Protein AF-A0A662TH59-F1 (afdb_monomer_lite)

Secondary structure (DSSP, 8-state):
-HHHHHHHHHHH-HHHHHHHHHHHHHHHHHHHHHHHHHHTT-HHHHHHHH---HHHHHHT--HHHHHHHHHHHHHHHHHHH-HHHHHHHHHHHHHHHH-SSS-HHHHHHHHHHHHHHHHHTT--

Sequence (124 aa):
MYLVVGSVFFYVNRPLAVAAMLLTAVGDGITGIVRFFLFKRREVAISSYASTDPSVRKACKTLAGTMAYLAVSIPLAIALLGLFEGTIIAVVSAIAEKQHLLDDNLAIPATVLALYYALASFAF

Foldseek 3Di:
DLVVLLVVVCVVPNLLSVLLSVLLVLLCVQLVVVLCVVQVVPPVSVCLCPDPDPVSVLVSRDPSSLVRSLVPQQVVLCVRPNNVLSNVLSVVLSVQSNDPPDDSSCSSSVSSVVSVVVVVVVPD

Structure (mmCIF, N/CA/C/O backbone):
data_AF-A0A662TH59-F1
#
_entry.id   AF-A0A662TH59-F1
#
loop_
_atom_site.group_PDB
_atom_site.id
_atom_site.type_symbol
_atom_site.label_atom_id
_atom_site.label_alt_id
_atom_site.label_comp_id
_atom_site.label_asym_id
_atom_site.label_entity_id
_atom_site.label_seq_id
_atom_site.pdbx_PDB_ins_code
_atom_site.Cartn_x
_atom_site.Cartn_y
_atom_site.Cartn_z
_atom_site.occupancy
_atom_site.B_iso_or_equiv
_atom_site.auth_seq_id
_atom_site.auth_comp_id
_atom_site.auth_asym_id
_atom_site.auth_atom_id
_atom_site.pdbx_PDB_model_num
ATOM 1 N N . MET A 1 1 ? -13.247 -8.120 -6.807 1.00 63.69 1 MET A N 1
ATOM 2 C CA . MET A 1 1 ? -12.556 -8.118 -5.500 1.00 63.69 1 MET A CA 1
ATOM 3 C C . MET A 1 1 ? -12.832 -6.837 -4.714 1.00 63.69 1 MET A C 1
ATOM 5 O O . MET A 1 1 ? -13.422 -6.940 -3.648 1.00 63.69 1 MET A O 1
ATOM 9 N N . TYR A 1 2 ? -12.533 -5.653 -5.263 1.00 67.50 2 TYR A N 1
ATOM 10 C CA . TYR A 1 2 ? -12.803 -4.358 -4.614 1.00 67.50 2 TYR A CA 1
ATOM 11 C C . TYR A 1 2 ? -14.247 -4.162 -4.130 1.00 67.50 2 TYR A C 1
ATOM 13 O O . TYR A 1 2 ? -14.447 -3.625 -3.052 1.00 67.50 2 TYR A O 1
ATOM 21 N N . LEU A 1 3 ? -15.253 -4.632 -4.877 1.00 71.81 3 LEU A N 1
ATOM 22 C CA . LEU A 1 3 ? -16.655 -4.520 -4.454 1.00 71.81 3 LEU A CA 1
ATOM 23 C C . LEU A 1 3 ? -16.911 -5.297 -3.154 1.00 71.81 3 LEU A C 1
ATOM 25 O O . LEU A 1 3 ? -17.441 -4.739 -2.208 1.00 71.81 3 LEU A O 1
ATOM 29 N N . VAL A 1 4 ? -16.461 -6.551 -3.068 1.00 73.75 4 VAL A N 1
ATOM 30 C CA . VAL A 1 4 ? -16.684 -7.404 -1.888 1.00 73.75 4 VAL A CA 1
ATOM 31 C C . VAL A 1 4 ? -15.905 -6.889 -0.677 1.00 73.75 4 VAL A C 1
ATOM 33 O O . VAL A 1 4 ? -16.483 -6.730 0.394 1.00 73.75 4 VAL A O 1
ATOM 36 N N . VAL A 1 5 ? -14.615 -6.578 -0.849 1.00 73.44 5 VAL A N 1
ATOM 37 C CA . VAL A 1 5 ? -13.771 -6.036 0.230 1.00 73.44 5 VAL A CA 1
ATOM 38 C C . VAL A 1 5 ? -14.300 -4.672 0.676 1.00 73.44 5 VAL A C 1
ATOM 40 O O . VAL A 1 5 ? -14.548 -4.463 1.857 1.00 73.44 5 VAL A O 1
ATOM 43 N N . GLY A 1 6 ? -14.587 -3.776 -0.267 1.00 71.50 6 GLY A N 1
ATOM 44 C CA . GLY A 1 6 ? -15.158 -2.465 0.018 1.00 71.50 6 GLY A CA 1
ATOM 45 C C . GLY A 1 6 ? -16.481 -2.554 0.774 1.00 71.50 6 GLY A C 1
ATOM 46 O O . GLY A 1 6 ? -16.635 -1.882 1.786 1.00 71.50 6 GLY A O 1
ATOM 47 N N . SER A 1 7 ? -17.411 -3.416 0.348 1.00 73.38 7 SER A N 1
ATOM 48 C CA . SER A 1 7 ? -18.701 -3.596 1.024 1.00 73.38 7 SER A CA 1
ATOM 49 C C . SER A 1 7 ? -18.542 -4.116 2.452 1.00 73.38 7 SER A C 1
ATOM 51 O O . SER A 1 7 ? -19.127 -3.539 3.364 1.00 73.38 7 SER A O 1
ATOM 53 N N . VAL A 1 8 ? -17.729 -5.155 2.674 1.00 75.00 8 VAL A N 1
ATOM 54 C CA . VAL A 1 8 ? -17.499 -5.712 4.020 1.00 75.00 8 VAL A CA 1
ATOM 55 C C . VAL A 1 8 ? -16.903 -4.656 4.951 1.00 75.00 8 VAL A C 1
ATOM 57 O O . VAL A 1 8 ? -17.395 -4.460 6.059 1.00 75.00 8 VAL A O 1
ATOM 60 N N . PHE A 1 9 ? -15.895 -3.918 4.487 1.00 72.06 9 PHE A N 1
ATOM 61 C CA . PHE A 1 9 ? -15.258 -2.872 5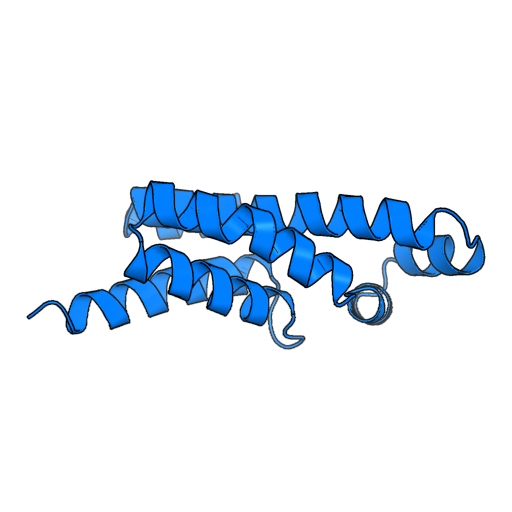.286 1.00 72.06 9 PHE A CA 1
ATOM 62 C C . PHE A 1 9 ? -16.194 -1.684 5.530 1.00 72.06 9 PHE A C 1
ATOM 64 O O . PHE A 1 9 ? -16.194 -1.117 6.621 1.00 72.06 9 PHE A O 1
ATOM 71 N N . PHE A 1 10 ? -17.033 -1.333 4.552 1.00 74.75 10 PHE A N 1
ATOM 72 C CA . PHE A 1 10 ? -18.008 -0.250 4.673 1.00 74.75 10 PHE A CA 1
ATOM 73 C C . PHE A 1 10 ? -19.074 -0.537 5.736 1.00 74.75 10 PHE A C 1
ATOM 75 O O . PHE A 1 10 ? -19.527 0.390 6.410 1.00 74.75 10 PHE A O 1
ATOM 82 N N . TYR A 1 11 ? -19.449 -1.808 5.916 1.00 79.06 11 TYR A N 1
ATOM 83 C CA . TYR A 1 11 ? -20.345 -2.227 6.996 1.00 79.06 11 TYR A CA 1
ATOM 84 C C . TYR A 1 11 ? -19.699 -2.133 8.383 1.00 79.06 11 TYR A C 1
ATOM 86 O O . TYR A 1 11 ? -20.410 -1.868 9.348 1.00 79.06 11 TYR A O 1
ATOM 94 N N . VAL A 1 12 ? -18.378 -2.312 8.490 1.00 76.88 12 VAL A N 1
ATOM 95 C CA . VAL A 1 12 ? -17.652 -2.197 9.766 1.00 76.88 12 VAL A CA 1
ATOM 96 C C . VAL A 1 12 ? -17.425 -0.733 10.135 1.00 76.88 12 VAL A C 1
ATOM 98 O O . VAL A 1 12 ? -17.793 -0.298 11.223 1.00 76.88 12 VAL A O 1
ATOM 101 N N . ASN A 1 13 ? -16.811 0.040 9.237 1.00 79.56 13 ASN A N 1
ATOM 102 C CA . ASN A 1 13 ? -16.463 1.431 9.495 1.00 79.56 13 ASN A CA 1
ATOM 103 C C . ASN A 1 13 ? -16.293 2.197 8.171 1.00 79.56 13 ASN A C 1
ATOM 105 O O . ASN A 1 13 ? -15.314 2.026 7.444 1.00 79.56 13 ASN A O 1
ATOM 109 N N . ARG A 1 14 ? -17.266 3.065 7.865 1.00 80.81 14 ARG A N 1
ATOM 110 C CA . ARG A 1 14 ? -17.351 3.799 6.591 1.00 80.81 14 ARG A CA 1
ATOM 111 C C . ARG A 1 14 ? -16.111 4.654 6.282 1.00 80.81 14 ARG A C 1
ATOM 113 O O . ARG A 1 14 ? -15.569 4.476 5.191 1.00 80.81 14 ARG A O 1
ATOM 1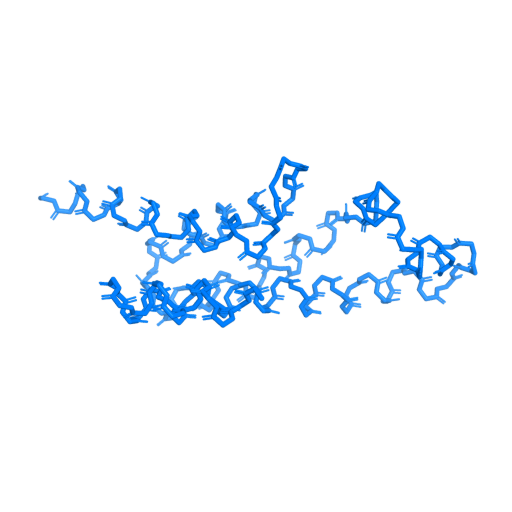20 N N . PRO A 1 15 ? -15.635 5.556 7.167 1.00 78.50 15 PRO A N 1
ATOM 121 C CA . PRO A 1 15 ? -14.460 6.374 6.861 1.00 78.50 15 PRO A CA 1
ATOM 122 C C . PRO A 1 15 ? -13.185 5.540 6.678 1.00 78.50 15 PRO A C 1
ATOM 124 O O . PRO A 1 15 ? -12.397 5.830 5.779 1.00 78.50 15 PRO A O 1
ATOM 127 N N . LEU A 1 16 ? -13.017 4.453 7.438 1.00 81.38 16 LEU A N 1
ATOM 128 C CA . LEU A 1 16 ? -11.883 3.542 7.251 1.00 81.38 16 LEU A CA 1
ATOM 129 C C . LEU A 1 16 ? -11.943 2.784 5.934 1.00 81.38 16 LEU A C 1
ATOM 131 O O . LEU A 1 16 ? -10.916 2.623 5.282 1.00 81.38 16 LEU A O 1
ATOM 135 N N . ALA A 1 17 ? -13.131 2.340 5.526 1.00 83.94 17 ALA A N 1
ATOM 136 C CA . ALA A 1 17 ? -13.313 1.688 4.238 1.00 83.94 17 ALA A CA 1
ATOM 137 C C . ALA A 1 17 ? -12.917 2.625 3.093 1.00 83.94 17 ALA A C 1
ATOM 139 O O . ALA A 1 17 ? -12.219 2.208 2.174 1.00 83.94 17 ALA A O 1
ATOM 140 N N . VAL A 1 18 ? -13.296 3.906 3.171 1.00 84.62 18 VAL A N 1
ATOM 141 C CA . VAL A 1 18 ? -12.880 4.906 2.178 1.00 84.62 18 VAL A CA 1
ATOM 142 C C . VAL A 1 18 ? -11.362 5.066 2.184 1.00 84.62 18 VAL A C 1
ATOM 144 O O . VAL A 1 18 ? -10.754 4.962 1.123 1.00 84.62 18 VAL A O 1
ATOM 147 N N . ALA A 1 19 ? -10.738 5.250 3.352 1.00 86.12 19 ALA A N 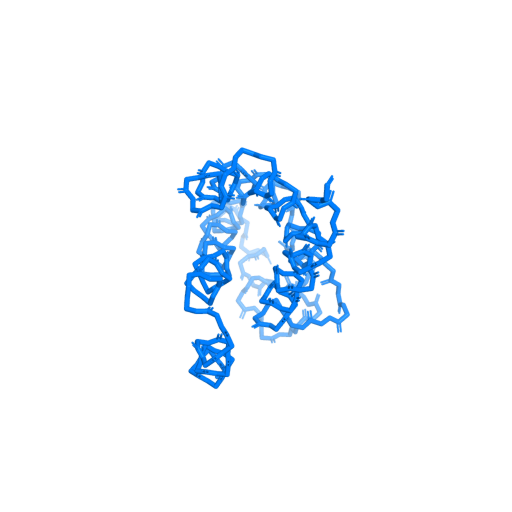1
ATOM 148 C CA . ALA A 1 19 ? -9.286 5.398 3.453 1.00 86.12 19 ALA A CA 1
ATOM 149 C C . ALA A 1 19 ? 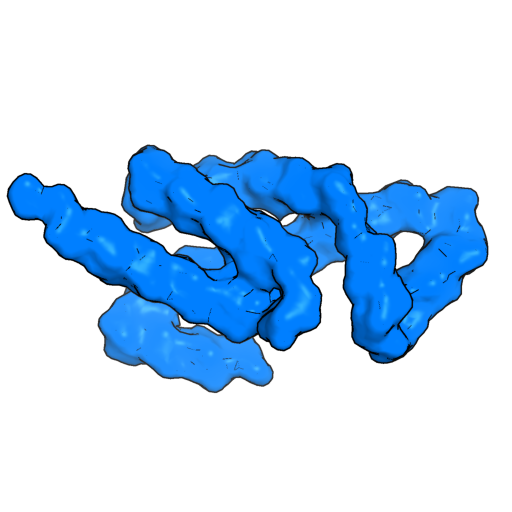-8.538 4.172 2.900 1.00 86.12 19 ALA A C 1
ATOM 151 O O . ALA A 1 19 ? -7.632 4.318 2.084 1.00 86.12 19 ALA A O 1
ATOM 152 N N . ALA A 1 20 ? -8.959 2.964 3.274 1.00 88.00 20 ALA A N 1
ATOM 153 C CA . ALA A 1 20 ? -8.384 1.709 2.803 1.00 88.00 20 ALA A CA 1
ATOM 154 C C . ALA A 1 20 ? -8.475 1.555 1.279 1.00 88.00 20 ALA A C 1
ATOM 156 O O . ALA A 1 20 ? -7.482 1.249 0.615 1.00 88.00 20 ALA A O 1
ATOM 157 N N . MET A 1 21 ? -9.658 1.792 0.712 1.00 90.25 21 MET A N 1
ATOM 158 C CA . MET A 1 21 ? -9.880 1.656 -0.728 1.00 90.25 21 MET A CA 1
ATOM 159 C C . MET A 1 21 ? -9.130 2.733 -1.511 1.00 90.25 21 MET A C 1
ATOM 161 O O . MET A 1 21 ? -8.575 2.450 -2.571 1.00 90.25 21 MET A O 1
ATOM 165 N N . LEU A 1 22 ? -9.059 3.949 -0.969 1.00 90.19 22 LEU A N 1
ATOM 166 C CA . LEU A 1 22 ? -8.338 5.054 -1.583 1.00 90.19 22 LEU A CA 1
ATOM 167 C C . LEU A 1 22 ? -6.825 4.809 -1.578 1.00 90.19 22 LEU A C 1
ATOM 169 O O . LEU A 1 22 ? -6.186 4.984 -2.610 1.00 90.19 22 LEU A O 1
ATOM 173 N N . LEU A 1 23 ? -6.258 4.340 -0.463 1.00 91.06 23 LEU A N 1
ATOM 174 C CA . LEU A 1 23 ? -4.845 3.962 -0.379 1.00 91.06 23 LEU A CA 1
ATOM 175 C C . LEU A 1 23 ? -4.500 2.840 -1.361 1.00 91.06 23 LEU A C 1
ATOM 177 O O . LEU A 1 23 ? -3.499 2.928 -2.065 1.00 91.06 23 LEU A O 1
ATOM 181 N N . THR A 1 24 ? -5.371 1.839 -1.478 1.00 92.00 24 THR A N 1
ATOM 182 C CA . THR A 1 24 ? -5.198 0.748 -2.447 1.00 92.00 24 THR A CA 1
ATOM 183 C C . THR A 1 24 ? -5.189 1.281 -3.886 1.00 92.00 24 THR A C 1
ATOM 185 O O . THR A 1 24 ? -4.259 1.014 -4.644 1.00 92.00 24 THR A O 1
ATOM 188 N N . ALA A 1 25 ? -6.170 2.117 -4.247 1.00 90.88 25 ALA A N 1
ATOM 189 C CA . ALA A 1 25 ? -6.258 2.715 -5.580 1.00 90.88 25 ALA A CA 1
ATOM 190 C C . ALA A 1 25 ? -5.057 3.622 -5.906 1.00 90.88 25 ALA A C 1
ATOM 192 O O . ALA A 1 25 ? -4.565 3.637 -7.036 1.00 90.88 25 ALA A O 1
ATOM 193 N N . VAL A 1 26 ? -4.567 4.371 -4.916 1.00 91.19 26 VAL A N 1
ATOM 194 C CA . VAL A 1 26 ? -3.375 5.218 -5.041 1.00 91.19 26 VAL A CA 1
ATOM 195 C C . VAL A 1 26 ? -2.114 4.372 -5.234 1.00 91.19 26 VAL A C 1
ATOM 197 O O . VAL A 1 26 ? -1.283 4.729 -6.068 1.00 91.19 26 VAL A O 1
ATOM 200 N N . GLY A 1 27 ? -1.987 3.243 -4.530 1.00 88.25 27 GLY A N 1
ATOM 201 C CA . GLY A 1 27 ? -0.906 2.268 -4.715 1.00 88.25 27 GLY A CA 1
ATOM 202 C C . GLY A 1 27 ? -0.826 1.767 -6.151 1.00 88.25 27 GLY A C 1
ATOM 203 O O . GLY A 1 27 ? 0.193 1.949 -6.825 1.00 88.25 27 GLY A O 1
ATOM 204 N N . ASP A 1 28 ? -1.933 1.234 -6.663 1.00 88.00 28 ASP A N 1
ATOM 205 C CA . ASP A 1 28 ? -2.000 0.721 -8.033 1.00 88.00 28 ASP A CA 1
ATOM 206 C C . ASP A 1 28 ? -1.755 1.818 -9.079 1.00 88.00 28 ASP A C 1
ATOM 208 O O . ASP A 1 28 ? -0.971 1.637 -10.017 1.00 88.00 28 ASP A O 1
ATOM 212 N N . GLY A 1 29 ? -2.379 2.986 -8.900 1.00 89.75 29 GLY A N 1
ATOM 213 C CA . GLY A 1 29 ? -2.268 4.103 -9.832 1.00 89.75 29 GLY A CA 1
ATOM 214 C C . GLY A 1 29 ? -0.856 4.680 -9.896 1.00 89.75 29 GLY A C 1
ATOM 215 O O . GLY A 1 29 ? -0.239 4.730 -10.963 1.00 89.75 29 GLY A O 1
ATOM 216 N N . ILE A 1 30 ? -0.310 5.106 -8.757 1.00 91.06 30 ILE A N 1
ATOM 217 C CA . ILE A 1 30 ? 0.980 5.805 -8.716 1.00 91.06 30 ILE A CA 1
ATOM 218 C C . ILE A 1 30 ? 2.121 4.862 -9.039 1.00 91.06 30 ILE A C 1
ATOM 220 O O . ILE A 1 30 ? 2.989 5.208 -9.846 1.00 91.06 30 ILE A O 1
ATOM 224 N N . THR A 1 31 ? 2.139 3.662 -8.456 1.00 89.19 31 THR A N 1
ATOM 225 C CA . THR A 1 31 ? 3.227 2.736 -8.763 1.00 89.19 31 THR A CA 1
ATOM 226 C C . THR A 1 31 ? 3.150 2.246 -10.205 1.00 89.19 31 THR A C 1
ATOM 228 O O . THR A 1 31 ? 4.201 2.042 -10.815 1.00 89.19 31 THR A O 1
ATOM 231 N N . GLY A 1 32 ? 1.953 2.158 -10.794 1.00 85.12 32 GLY A N 1
ATOM 232 C CA . GLY A 1 32 ? 1.760 1.948 -12.228 1.00 85.12 32 GLY A CA 1
ATOM 233 C C . GLY A 1 32 ? 2.387 3.057 -13.078 1.00 85.12 32 GLY A C 1
ATOM 234 O O . GLY A 1 32 ? 3.184 2.762 -13.970 1.00 85.12 32 GLY A O 1
ATOM 235 N N . ILE A 1 33 ? 2.106 4.325 -12.761 1.00 88.69 33 ILE A N 1
ATOM 236 C CA . ILE A 1 33 ? 2.670 5.495 -13.459 1.00 88.69 33 ILE A CA 1
ATOM 237 C C . ILE A 1 33 ? 4.200 5.510 -13.362 1.00 88.69 33 ILE A C 1
ATOM 239 O O . ILE A 1 33 ? 4.895 5.670 -14.367 1.00 88.69 33 ILE A O 1
ATOM 243 N N . VAL A 1 34 ? 4.749 5.313 -12.164 1.00 88.81 34 VAL A N 1
ATOM 244 C CA . VAL A 1 34 ? 6.202 5.326 -11.952 1.00 88.81 34 VAL A CA 1
ATOM 245 C C . VAL A 1 34 ? 6.875 4.192 -12.713 1.00 88.81 34 VAL A C 1
ATOM 247 O O . VAL A 1 34 ? 7.885 4.415 -13.383 1.00 88.81 34 VAL A O 1
ATOM 250 N N . ARG A 1 35 ? 6.306 2.983 -12.673 1.00 85.69 35 ARG A N 1
ATOM 251 C CA . ARG A 1 35 ? 6.819 1.845 -13.447 1.00 85.69 35 ARG A CA 1
ATOM 252 C C . ARG A 1 35 ? 6.755 2.122 -14.944 1.00 85.69 35 ARG A C 1
ATOM 254 O O . ARG A 1 35 ? 7.733 1.839 -15.632 1.00 85.69 35 ARG A O 1
ATOM 261 N N . PHE A 1 36 ? 5.672 2.727 -15.432 1.00 84.12 36 PHE A N 1
ATOM 262 C CA . PHE A 1 36 ? 5.568 3.134 -16.829 1.00 84.12 36 PHE A CA 1
ATOM 263 C C . PHE A 1 36 ? 6.738 4.042 -17.217 1.00 84.12 36 PHE A C 1
ATOM 265 O O . PHE A 1 36 ? 7.462 3.721 -18.152 1.00 84.12 36 PHE A O 1
ATOM 272 N N . PHE A 1 37 ? 7.009 5.114 -16.467 1.00 85.50 37 PHE A N 1
ATOM 273 C CA . PHE A 1 37 ? 8.116 6.021 -16.787 1.00 85.50 37 PHE A CA 1
ATOM 274 C C . PHE A 1 37 ? 9.507 5.388 -16.647 1.00 85.50 37 PHE A C 1
ATOM 276 O O . PHE A 1 37 ? 10.379 5.672 -17.471 1.00 85.50 37 PHE A O 1
ATOM 283 N N . LEU A 1 38 ? 9.721 4.517 -15.656 1.00 83.75 38 LEU A N 1
ATOM 284 C CA . LEU A 1 38 ? 11.003 3.832 -15.455 1.00 83.75 38 LEU A CA 1
ATOM 285 C C . LEU A 1 38 ? 11.308 2.820 -16.565 1.00 83.75 38 LEU A C 1
ATOM 287 O O . LEU A 1 38 ? 12.446 2.735 -17.026 1.00 83.75 38 LEU A O 1
ATOM 291 N N . PHE A 1 39 ? 10.302 2.064 -17.008 1.00 80.62 39 PHE A N 1
ATOM 292 C CA . PHE A 1 39 ? 10.482 0.987 -17.983 1.00 80.62 39 PHE A CA 1
ATOM 293 C C . PHE A 1 39 ? 10.228 1.414 -19.436 1.00 80.62 39 PHE A C 1
ATOM 295 O O . PHE A 1 39 ? 10.650 0.707 -20.348 1.00 80.62 39 PHE A O 1
ATOM 302 N N . LYS A 1 40 ? 9.666 2.610 -19.677 1.00 73.31 40 LYS A N 1
ATOM 303 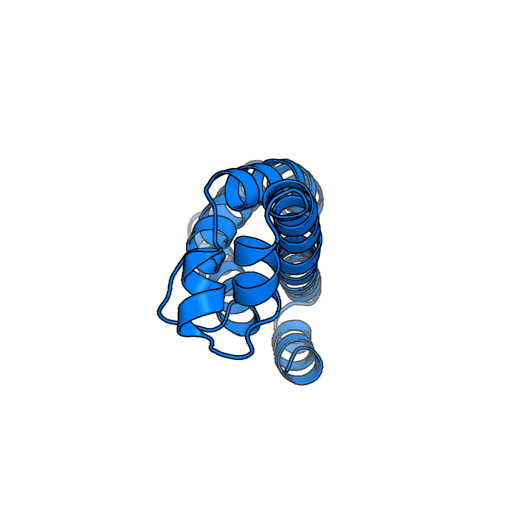C CA . LYS A 1 40 ? 9.403 3.178 -21.017 1.00 73.31 40 LYS A CA 1
ATOM 304 C C . LYS A 1 40 ? 10.611 3.175 -21.964 1.00 73.31 40 LYS A C 1
ATOM 306 O O . LYS A 1 40 ? 10.425 3.181 -23.173 1.00 73.31 40 LYS A O 1
ATOM 311 N N . ARG A 1 41 ? 11.846 3.198 -21.448 1.00 64.31 41 ARG A N 1
ATOM 312 C CA . ARG A 1 41 ? 13.075 3.293 -22.263 1.00 64.31 41 ARG A CA 1
ATOM 313 C C . ARG A 1 41 ? 13.761 1.955 -22.568 1.00 64.31 41 ARG A C 1
ATOM 315 O O . ARG A 1 41 ? 14.819 1.971 -23.188 1.00 64.31 41 ARG A O 1
ATOM 322 N N . ARG A 1 42 ? 13.227 0.810 -22.125 1.00 68.88 42 ARG A N 1
ATOM 323 C CA . ARG A 1 42 ? 13.846 -0.507 -22.365 1.00 68.88 42 ARG A CA 1
ATOM 324 C C . ARG A 1 42 ? 12.804 -1.494 -22.883 1.00 68.88 42 ARG A C 1
ATOM 326 O O . ARG A 1 42 ? 11.993 -1.971 -22.100 1.00 68.88 42 ARG A O 1
ATOM 333 N N . GLU A 1 43 ? 12.869 -1.849 -24.166 1.00 66.12 43 GLU A N 1
ATOM 334 C CA . GLU A 1 43 ? 11.956 -2.822 -24.802 1.00 66.12 43 GLU A CA 1
ATOM 335 C C . GLU A 1 43 ? 11.864 -4.143 -24.021 1.00 66.12 43 GLU A C 1
ATOM 337 O O . GLU A 1 43 ? 10.774 -4.654 -23.769 1.00 66.12 43 GLU A O 1
ATOM 342 N N . VAL A 1 44 ? 13.001 -4.629 -23.510 1.00 63.78 44 VAL A N 1
ATOM 343 C CA . VAL A 1 44 ? 13.078 -5.834 -22.665 1.00 63.78 44 VAL A CA 1
ATOM 344 C C . VAL A 1 44 ? 12.279 -5.686 -21.360 1.00 63.78 44 VAL A C 1
ATOM 346 O O . VAL A 1 44 ? 11.684 -6.646 -20.881 1.00 63.78 44 VAL A O 1
ATOM 349 N N . ALA A 1 45 ? 12.216 -4.482 -20.786 1.00 67.50 45 ALA A N 1
ATOM 350 C CA . ALA A 1 45 ? 11.476 -4.229 -19.553 1.00 67.50 45 ALA A CA 1
ATOM 351 C C . ALA A 1 45 ? 9.964 -4.056 -19.778 1.00 67.50 45 ALA A C 1
ATOM 353 O O . ALA A 1 45 ? 9.180 -4.344 -18.874 1.00 67.50 45 ALA A O 1
ATOM 354 N N . ILE A 1 46 ? 9.550 -3.634 -20.978 1.00 67.50 46 ILE A N 1
ATOM 355 C CA . ILE A 1 46 ? 8.135 -3.539 -21.367 1.00 67.50 46 ILE A CA 1
ATOM 356 C C . ILE A 1 46 ? 7.517 -4.939 -21.444 1.00 67.50 46 ILE A C 1
ATOM 358 O O . ILE A 1 46 ? 6.427 -5.146 -20.921 1.00 67.50 46 ILE A O 1
ATOM 362 N N . SER A 1 47 ? 8.245 -5.912 -22.006 1.00 69.69 47 SER A N 1
ATOM 363 C CA . SER A 1 47 ? 7.852 -7.330 -22.013 1.00 69.69 47 SER A CA 1
ATOM 364 C C . SER A 1 47 ? 7.631 -7.872 -20.595 1.00 69.69 47 SER A C 1
ATOM 366 O O . SER A 1 47 ? 6.597 -8.472 -20.308 1.00 69.69 47 SER A O 1
ATOM 368 N N . SER A 1 48 ? 8.558 -7.600 -19.670 1.00 68.12 48 SER A N 1
ATOM 369 C CA . SER A 1 48 ? 8.422 -8.026 -18.270 1.00 68.12 48 SER A CA 1
ATOM 370 C C . SER A 1 48 ? 7.262 -7.339 -17.543 1.00 68.12 48 SER A C 1
ATOM 372 O O . SER A 1 48 ? 6.636 -7.946 -16.679 1.00 68.12 48 SER A O 1
ATOM 374 N N . TYR A 1 49 ? 6.943 -6.092 -17.899 1.00 66.38 49 TYR A N 1
ATOM 375 C CA . TYR A 1 49 ? 5.800 -5.366 -17.340 1.00 66.38 49 TYR A CA 1
ATOM 376 C C . TYR A 1 49 ? 4.452 -5.855 -17.894 1.00 66.38 49 TYR A C 1
ATOM 378 O O . TYR A 1 49 ? 3.491 -5.973 -17.137 1.00 66.38 49 TYR A O 1
ATOM 386 N N . ALA A 1 50 ? 4.383 -6.145 -19.197 1.00 71.94 50 ALA A N 1
ATOM 387 C CA . ALA A 1 50 ? 3.192 -6.676 -19.861 1.00 71.94 50 ALA A CA 1
ATOM 388 C C . ALA A 1 50 ? 2.969 -8.174 -19.586 1.00 71.94 50 ALA A C 1
ATOM 390 O O . ALA A 1 50 ? 1.912 -8.711 -19.921 1.00 71.94 50 ALA A O 1
ATOM 391 N N . SER A 1 51 ? 3.952 -8.846 -18.976 1.00 76.88 51 SER A N 1
ATOM 392 C CA . SER A 1 51 ? 3.847 -10.250 -18.599 1.00 76.88 51 SER A CA 1
ATOM 393 C C . SER A 1 51 ? 2.695 -10.474 -17.619 1.00 76.88 51 SER A C 1
ATOM 395 O O . SER A 1 51 ? 2.522 -9.757 -16.629 1.00 76.88 51 SER A O 1
ATOM 397 N N . THR A 1 52 ? 1.905 -11.508 -17.895 1.00 77.50 52 THR A N 1
ATOM 398 C CA . THR A 1 52 ? 0.794 -11.946 -17.044 1.00 77.50 52 THR A CA 1
ATOM 399 C C . THR A 1 52 ? 1.288 -12.736 -15.828 1.00 77.50 52 THR A C 1
ATOM 401 O O . THR A 1 52 ? 0.527 -12.941 -14.882 1.00 77.50 52 THR A O 1
ATOM 404 N N . ASP A 1 53 ? 2.567 -13.132 -15.812 1.00 79.38 53 ASP A N 1
ATOM 405 C CA . ASP A 1 53 ? 3.138 -13.915 -14.725 1.00 79.38 53 ASP A CA 1
ATOM 406 C C . ASP A 1 53 ? 3.295 -13.076 -13.444 1.00 79.38 53 ASP A C 1
ATOM 408 O O . ASP A 1 53 ? 4.025 -12.073 -13.420 1.00 79.38 53 ASP A O 1
ATOM 412 N N . PRO A 1 54 ? 2.679 -13.496 -12.323 1.00 73.75 54 PRO A N 1
ATOM 413 C CA . PRO A 1 54 ? 2.718 -12.740 -11.074 1.00 73.75 54 PRO A CA 1
ATOM 414 C C . PRO A 1 54 ? 4.141 -12.615 -10.513 1.00 73.75 54 PRO A C 1
ATOM 416 O O . PRO A 1 54 ? 4.477 -11.599 -9.906 1.00 73.75 54 PRO A O 1
ATOM 419 N N . SER A 1 55 ? 4.997 -13.610 -10.744 1.00 76.44 55 SER A N 1
ATOM 420 C CA . SER A 1 55 ? 6.407 -13.624 -10.335 1.00 76.44 55 SER A CA 1
ATOM 421 C C . SER A 1 55 ? 7.202 -12.493 -10.992 1.00 76.44 55 SER A C 1
ATOM 423 O O . SER A 1 55 ? 7.968 -11.793 -10.328 1.00 76.44 55 SER A O 1
ATOM 425 N N . VAL A 1 56 ? 6.970 -12.273 -12.289 1.00 76.75 56 VAL A N 1
ATOM 426 C CA . VAL A 1 56 ? 7.661 -11.254 -13.089 1.00 76.75 56 VAL A CA 1
ATOM 427 C C . VAL A 1 56 ? 7.158 -9.861 -12.708 1.00 76.75 56 VAL A C 1
ATOM 429 O O . VAL A 1 56 ? 7.957 -8.965 -12.433 1.00 76.75 56 VAL A O 1
ATOM 432 N N . ARG A 1 57 ? 5.837 -9.693 -12.549 1.00 72.75 57 ARG A N 1
ATOM 433 C CA . ARG A 1 57 ? 5.237 -8.432 -12.077 1.00 72.75 57 ARG A CA 1
ATOM 434 C C . ARG A 1 57 ? 5.726 -8.030 -10.684 1.00 72.75 57 ARG A C 1
ATOM 436 O O . ARG A 1 57 ? 5.921 -6.841 -10.423 1.00 72.75 57 ARG A O 1
ATOM 443 N N . LYS A 1 58 ? 5.947 -9.006 -9.794 1.00 74.12 58 LYS A N 1
ATOM 444 C CA . LYS A 1 58 ? 6.512 -8.781 -8.452 1.00 74.12 58 LYS A CA 1
ATOM 445 C C . LYS A 1 58 ? 7.958 -8.280 -8.517 1.00 74.12 58 LYS A C 1
ATOM 447 O O . LYS A 1 58 ? 8.296 -7.377 -7.758 1.00 74.12 58 LYS A O 1
ATOM 452 N N . ALA A 1 59 ? 8.779 -8.781 -9.441 1.00 73.50 59 ALA A N 1
ATOM 453 C CA . ALA A 1 59 ? 10.149 -8.295 -9.643 1.00 73.50 59 ALA A CA 1
ATOM 454 C C . ALA A 1 59 ? 10.206 -6.837 -10.150 1.00 73.50 59 ALA A C 1
ATOM 456 O O . ALA A 1 59 ? 11.181 -6.130 -9.910 1.00 73.50 59 ALA A O 1
ATOM 457 N N . CYS A 1 60 ? 9.138 -6.352 -10.792 1.00 74.12 60 CYS A N 1
ATOM 458 C CA . CYS A 1 60 ? 9.006 -4.955 -11.213 1.00 74.12 60 CYS A CA 1
ATOM 459 C C . CYS A 1 60 ? 8.614 -3.986 -10.077 1.00 74.12 60 CYS A C 1
ATOM 461 O O . CYS A 1 60 ? 8.482 -2.787 -10.341 1.00 74.12 60 CYS A O 1
ATOM 463 N N . LYS A 1 61 ? 8.409 -4.452 -8.831 1.00 79.06 61 LYS A N 1
ATOM 464 C CA . LYS A 1 61 ? 8.162 -3.574 -7.670 1.00 79.06 61 LYS A CA 1
ATOM 465 C C . LYS A 1 61 ? 9.471 -2.875 -7.273 1.00 79.06 61 LYS A C 1
ATOM 467 O O . LYS A 1 61 ? 10.335 -3.455 -6.621 1.00 79.06 61 LYS A O 1
ATOM 472 N N . THR A 1 62 ? 9.633 -1.620 -7.693 1.00 85.56 62 THR A N 1
ATOM 473 C CA . THR A 1 62 ? 10.840 -0.818 -7.441 1.00 85.56 62 THR A CA 1
ATOM 474 C C . THR A 1 62 ? 10.711 0.043 -6.186 1.00 85.56 62 THR A C 1
ATOM 476 O O . THR A 1 62 ? 9.618 0.472 -5.818 1.00 85.56 62 THR A O 1
ATOM 479 N N . LEU A 1 63 ? 11.850 0.378 -5.569 1.00 86.56 63 LEU A N 1
ATOM 480 C CA . LEU A 1 63 ? 11.897 1.341 -4.459 1.00 86.56 63 LEU A CA 1
ATOM 481 C C . LEU A 1 63 ? 11.344 2.715 -4.861 1.00 86.56 63 LEU A C 1
ATOM 483 O O . LEU A 1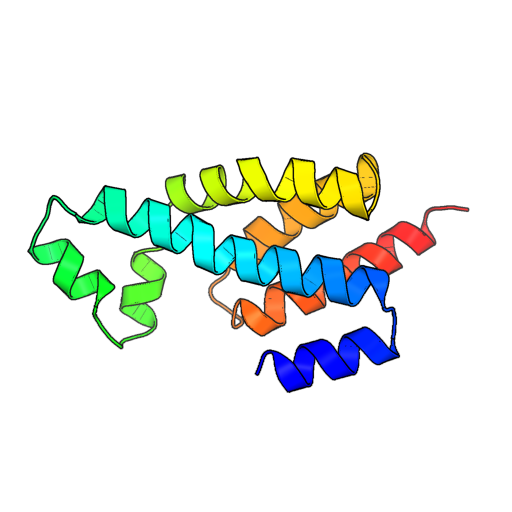 63 ? 10.667 3.354 -4.064 1.00 86.56 63 LEU A O 1
ATOM 487 N N . ALA A 1 64 ? 11.572 3.140 -6.107 1.00 88.19 64 ALA A N 1
ATOM 488 C CA . ALA A 1 64 ? 11.017 4.379 -6.644 1.00 88.19 64 ALA A CA 1
ATOM 489 C C . ALA A 1 64 ? 9.477 4.380 -6.646 1.00 88.19 64 ALA A C 1
ATOM 491 O O . ALA A 1 64 ? 8.871 5.399 -6.323 1.00 88.19 64 ALA A O 1
ATOM 492 N N . GLY A 1 65 ? 8.844 3.239 -6.951 1.00 88.00 65 GLY A N 1
ATOM 493 C CA . GLY A 1 65 ? 7.393 3.080 -6.829 1.00 88.00 65 GLY A CA 1
ATOM 494 C C . GLY A 1 65 ? 6.923 3.266 -5.387 1.00 88.00 65 GLY A C 1
ATOM 495 O O . GLY A 1 65 ? 6.026 4.063 -5.139 1.00 88.00 65 GLY A O 1
ATOM 496 N N . THR A 1 66 ? 7.588 2.617 -4.427 1.00 91.06 66 THR A N 1
ATOM 497 C CA . THR A 1 66 ? 7.262 2.745 -2.996 1.00 91.06 66 THR A CA 1
ATOM 498 C C . THR A 1 66 ? 7.453 4.172 -2.473 1.00 91.06 66 THR A C 1
ATOM 500 O O . THR A 1 66 ? 6.624 4.661 -1.711 1.00 91.06 66 THR A O 1
ATOM 503 N N . MET A 1 67 ? 8.512 4.872 -2.891 1.00 92.69 67 MET A N 1
ATOM 504 C CA . MET A 1 67 ? 8.731 6.271 -2.506 1.00 92.69 67 MET A CA 1
ATOM 505 C C . MET A 1 67 ? 7.638 7.192 -3.049 1.00 92.69 67 MET A C 1
ATOM 507 O O . MET A 1 67 ? 7.146 8.049 -2.320 1.00 92.69 67 MET A O 1
ATOM 511 N N . ALA A 1 68 ? 7.236 7.005 -4.307 1.00 92.62 68 ALA A N 1
ATOM 512 C CA . ALA A 1 68 ? 6.154 7.782 -4.898 1.00 92.62 68 ALA A CA 1
ATOM 513 C C . ALA A 1 68 ? 4.803 7.476 -4.240 1.00 92.62 68 ALA A C 1
ATOM 515 O O . ALA A 1 68 ? 4.025 8.396 -3.996 1.00 92.62 68 ALA A O 1
ATOM 516 N N . TYR A 1 69 ? 4.552 6.206 -3.905 1.00 94.31 69 TYR A N 1
ATOM 517 C CA . TYR A 1 69 ? 3.385 5.821 -3.125 1.00 94.31 69 TYR A CA 1
ATOM 518 C C . TYR A 1 69 ? 3.361 6.553 -1.782 1.00 94.31 69 TYR A C 1
ATOM 520 O O . TYR A 1 69 ? 2.380 7.225 -1.495 1.00 94.31 69 TYR A O 1
ATOM 528 N N . LEU A 1 70 ? 4.441 6.493 -0.994 1.00 94.19 70 LEU A N 1
ATOM 529 C CA . LEU A 1 70 ? 4.544 7.182 0.300 1.00 94.19 70 LEU A CA 1
ATOM 530 C C . LEU A 1 70 ? 4.355 8.697 0.183 1.00 94.19 70 LEU A C 1
ATOM 532 O O . LEU A 1 70 ? 3.650 9.289 0.997 1.00 94.19 70 LEU A O 1
ATOM 536 N N . ALA A 1 71 ? 4.940 9.322 -0.842 1.00 94.31 71 ALA A N 1
ATOM 537 C CA . ALA A 1 71 ? 4.839 10.764 -1.053 1.00 94.31 71 ALA A CA 1
ATOM 538 C C . ALA A 1 71 ? 3.387 11.248 -1.212 1.00 94.31 71 ALA A C 1
ATOM 540 O O . ALA A 1 71 ? 3.084 12.381 -0.845 1.00 94.31 71 ALA A O 1
ATOM 541 N N . VAL A 1 72 ? 2.492 10.401 -1.731 1.00 94.56 72 VAL A N 1
ATOM 542 C CA . VAL A 1 72 ? 1.074 10.744 -1.909 1.00 94.56 72 VAL A CA 1
ATOM 543 C C . VAL A 1 72 ? 0.183 10.132 -0.833 1.00 94.56 72 VAL A C 1
ATOM 545 O O . VAL A 1 72 ? -0.756 10.782 -0.378 1.00 94.56 72 VAL A O 1
ATOM 548 N N . SER A 1 73 ? 0.470 8.913 -0.383 1.00 93.94 73 SER A N 1
ATOM 549 C CA . SER A 1 73 ? -0.344 8.232 0.621 1.00 93.94 73 SER A CA 1
ATOM 550 C C . SER A 1 73 ? -0.220 8.856 2.007 1.00 93.94 73 SER A C 1
ATOM 552 O O . SER A 1 73 ? -1.220 8.907 2.713 1.00 93.94 73 SER A O 1
ATOM 554 N N . ILE A 1 74 ? 0.945 9.399 2.386 1.00 94.25 74 ILE A N 1
ATOM 555 C CA . ILE A 1 74 ? 1.132 10.091 3.673 1.00 94.25 74 ILE A CA 1
ATOM 556 C C . ILE A 1 74 ? 0.216 11.320 3.810 1.00 94.25 74 ILE A C 1
ATOM 558 O O . ILE A 1 74 ? -0.599 11.329 4.732 1.00 94.25 74 ILE A O 1
ATOM 562 N N . PRO A 1 75 ? 0.278 12.350 2.938 1.00 94.44 75 PRO A N 1
ATOM 563 C CA . PRO A 1 75 ? -0.575 13.533 3.093 1.00 94.44 75 PRO A CA 1
ATOM 564 C C . PRO A 1 75 ? -2.064 13.185 2.999 1.00 94.44 75 PRO A C 1
ATOM 566 O O . PRO A 1 75 ? -2.883 13.756 3.717 1.00 94.44 75 PRO A O 1
ATOM 569 N N . LEU A 1 76 ? -2.412 12.209 2.159 1.00 92.38 76 LEU A N 1
ATOM 570 C CA . LEU A 1 76 ? -3.777 11.727 2.008 1.00 92.38 76 LEU A CA 1
ATOM 571 C C . LEU A 1 76 ? -4.294 11.021 3.268 1.00 92.38 76 LEU A C 1
ATOM 573 O O . LEU A 1 76 ? -5.398 11.308 3.725 1.00 92.38 76 LEU A O 1
ATOM 577 N N . ALA A 1 77 ? -3.499 10.124 3.852 1.00 91.19 77 ALA A N 1
ATOM 578 C CA . ALA A 1 77 ? -3.862 9.431 5.081 1.00 91.19 77 ALA A CA 1
ATOM 579 C C . ALA A 1 77 ? -3.935 10.398 6.267 1.00 91.19 77 ALA A C 1
ATOM 581 O O . ALA A 1 77 ? -4.847 10.279 7.080 1.00 91.19 77 ALA A O 1
ATOM 582 N N . ILE A 1 78 ? -3.041 11.392 6.334 1.00 92.44 78 ILE A N 1
ATOM 583 C CA . ILE A 1 78 ? -3.094 12.455 7.347 1.00 92.44 78 ILE A CA 1
ATOM 584 C C . ILE A 1 78 ? -4.402 13.244 7.245 1.00 92.44 78 ILE A C 1
ATOM 586 O O . ILE A 1 78 ? -5.050 13.490 8.260 1.00 92.44 78 ILE A O 1
ATOM 590 N N . ALA A 1 79 ? -4.815 13.612 6.030 1.00 90.81 79 ALA A N 1
ATOM 591 C CA . ALA A 1 79 ? -6.051 14.360 5.815 1.00 90.81 79 ALA A CA 1
ATOM 592 C C . ALA A 1 79 ? -7.311 13.578 6.230 1.00 90.81 79 ALA A C 1
ATOM 594 O O . ALA A 1 79 ? -8.307 14.190 6.607 1.00 90.81 79 ALA A O 1
ATOM 595 N N . LEU A 1 80 ? -7.278 12.242 6.162 1.00 88.25 80 LEU A N 1
ATOM 596 C CA . LEU A 1 80 ? -8.428 11.385 6.470 1.00 88.25 80 LEU A CA 1
ATOM 597 C C . LEU A 1 80 ? -8.463 10.886 7.917 1.00 88.25 80 LEU A C 1
ATOM 599 O O . LEU A 1 80 ? -9.547 10.734 8.475 1.00 88.25 80 LEU A O 1
ATOM 603 N N . LEU A 1 81 ? -7.303 10.580 8.497 1.00 87.31 81 LEU A N 1
ATOM 604 C CA . LEU A 1 81 ? -7.187 9.843 9.760 1.00 87.31 81 LEU A CA 1
ATOM 605 C C . LEU A 1 81 ? -6.420 10.611 10.840 1.00 87.31 81 LEU A C 1
ATOM 607 O O . LEU A 1 81 ? -6.340 10.124 11.956 1.00 87.31 81 LEU A O 1
ATOM 611 N N . GLY A 1 82 ? -5.883 11.795 10.535 1.00 88.81 82 GLY A N 1
ATOM 612 C CA . GLY A 1 82 ? -5.073 12.581 11.462 1.00 88.81 82 GLY A CA 1
ATOM 613 C C . GLY A 1 82 ? -3.570 12.353 11.293 1.00 88.81 82 GLY A C 1
ATOM 614 O O . GLY A 1 82 ? -3.120 11.423 10.622 1.00 88.81 82 GLY A O 1
ATOM 615 N N . LEU A 1 83 ? -2.768 13.243 11.888 1.00 87.88 83 LEU A N 1
ATOM 616 C CA . LEU A 1 83 ? -1.317 13.273 11.681 1.00 87.88 83 LEU A CA 1
ATOM 617 C C . LEU A 1 83 ? -0.639 11.966 12.110 1.00 87.88 83 LEU A C 1
ATOM 619 O O . LEU A 1 83 ? 0.163 11.414 11.356 1.00 87.88 83 LEU A O 1
ATOM 623 N N . PHE A 1 84 ? -0.956 11.479 13.310 1.00 88.06 84 PHE A N 1
ATOM 624 C CA . PHE A 1 84 ? -0.292 10.316 13.886 1.00 88.06 84 PHE A CA 1
ATOM 625 C C . PHE A 1 84 ? -0.801 9.009 13.269 1.00 88.06 84 PHE A C 1
ATOM 627 O O . PHE A 1 84 ? -0.006 8.294 12.656 1.00 88.06 84 PHE A O 1
ATOM 634 N N . GLU A 1 85 ? -2.108 8.713 13.339 1.00 88.50 85 GLU A N 1
ATOM 635 C CA . GLU A 1 85 ? -2.637 7.463 12.776 1.00 88.50 85 GLU A CA 1
ATOM 636 C C . GLU A 1 85 ? -2.434 7.393 11.261 1.00 88.50 85 GLU A C 1
ATOM 638 O O . GLU A 1 85 ? -1.999 6.363 10.745 1.00 88.50 85 GLU A O 1
ATOM 643 N N . GLY A 1 86 ? -2.675 8.497 10.547 1.00 89.62 86 GLY A N 1
ATOM 644 C CA . GLY A 1 86 ? -2.529 8.561 9.096 1.00 89.62 86 GLY A CA 1
ATOM 645 C C . GLY A 1 86 ? -1.107 8.255 8.627 1.00 89.62 86 GLY A C 1
ATOM 646 O O . GLY A 1 86 ? -0.921 7.464 7.702 1.00 89.62 86 GLY A O 1
ATOM 647 N N . THR A 1 87 ? -0.091 8.809 9.295 1.00 92.06 87 THR A N 1
ATOM 648 C CA . THR A 1 87 ? 1.312 8.560 8.925 1.00 92.06 87 THR A CA 1
ATOM 649 C C . THR A 1 87 ? 1.691 7.095 9.126 1.00 92.06 87 THR A C 1
ATOM 651 O O . THR A 1 87 ? 2.268 6.481 8.226 1.00 92.06 87 THR A O 1
ATOM 654 N N . ILE A 1 88 ? 1.344 6.508 10.277 1.00 92.50 88 ILE A N 1
ATOM 655 C CA . ILE A 1 88 ? 1.670 5.104 10.566 1.00 92.50 88 ILE A CA 1
ATOM 656 C C . ILE A 1 88 ? 0.938 4.187 9.578 1.00 92.50 88 ILE A C 1
ATOM 658 O O . ILE A 1 88 ? 1.555 3.296 8.993 1.00 92.50 88 ILE A O 1
ATOM 662 N N . ILE A 1 89 ? -0.349 4.441 9.326 1.00 91.94 89 ILE A N 1
ATOM 663 C CA . ILE A 1 89 ? -1.152 3.658 8.382 1.00 91.94 89 ILE A CA 1
ATOM 664 C C . ILE A 1 89 ? -0.576 3.735 6.965 1.00 91.94 89 ILE A C 1
ATOM 666 O O . ILE A 1 89 ? -0.463 2.697 6.312 1.00 91.94 89 ILE A O 1
ATOM 670 N N . ALA A 1 90 ? -0.156 4.910 6.488 1.00 93.06 90 ALA A N 1
ATOM 671 C CA . ALA A 1 90 ? 0.453 5.053 5.164 1.00 93.06 90 ALA A CA 1
ATOM 672 C C . ALA A 1 90 ? 1.773 4.272 5.043 1.00 93.06 90 ALA A C 1
ATOM 674 O O . ALA A 1 90 ? 1.988 3.558 4.060 1.00 93.06 90 ALA A O 1
ATOM 675 N N . VAL A 1 91 ? 2.634 4.350 6.064 1.00 93.50 91 VAL A N 1
ATOM 676 C CA . VAL A 1 91 ? 3.918 3.633 6.094 1.00 93.50 91 VAL A CA 1
ATOM 677 C C . VAL A 1 91 ? 3.707 2.121 6.114 1.00 93.50 91 VAL A C 1
ATOM 679 O O . VAL A 1 91 ? 4.303 1.405 5.308 1.00 93.50 91 VAL A O 1
ATOM 682 N N . VAL A 1 92 ? 2.827 1.623 6.983 1.00 92.94 92 VAL A N 1
ATOM 683 C CA . VAL A 1 92 ? 2.515 0.189 7.057 1.00 92.94 92 VAL A CA 1
ATOM 684 C C . VAL A 1 92 ? 1.843 -0.290 5.771 1.00 92.94 92 VAL A C 1
ATOM 686 O O . VAL A 1 92 ? 2.179 -1.366 5.284 1.00 92.94 92 VAL A O 1
ATOM 689 N N . SER A 1 93 ? 0.983 0.524 5.155 1.00 92.38 93 SER A N 1
ATOM 690 C CA . SER A 1 93 ? 0.372 0.198 3.861 1.00 92.38 93 SER A CA 1
ATOM 691 C C . SER A 1 93 ? 1.416 0.079 2.748 1.00 92.38 93 SER A C 1
ATOM 693 O O . SER A 1 93 ? 1.310 -0.809 1.913 1.00 92.38 93 SER A O 1
ATOM 695 N N . ALA A 1 94 ? 2.468 0.904 2.752 1.00 92.38 94 ALA A N 1
ATOM 696 C CA . ALA A 1 94 ? 3.559 0.792 1.779 1.00 92.38 94 ALA A CA 1
ATOM 697 C C . ALA A 1 94 ? 4.353 -0.516 1.949 1.00 92.38 94 ALA A C 1
ATOM 699 O O . ALA A 1 94 ? 4.799 -1.127 0.975 1.00 92.38 94 ALA A O 1
ATOM 700 N N . ILE A 1 95 ? 4.509 -0.975 3.194 1.00 91.19 95 ILE A N 1
ATOM 701 C CA . ILE A 1 95 ? 5.096 -2.286 3.501 1.00 91.19 95 ILE A CA 1
ATOM 702 C C . ILE A 1 95 ? 4.151 -3.404 3.031 1.00 91.19 95 ILE A C 1
ATOM 704 O O . ILE A 1 95 ? 4.600 -4.358 2.390 1.00 91.19 95 ILE A O 1
ATOM 708 N N . ALA A 1 96 ? 2.848 -3.261 3.290 1.00 90.38 96 ALA A N 1
ATOM 709 C CA . ALA A 1 96 ? 1.799 -4.190 2.872 1.00 90.38 96 ALA A CA 1
ATOM 710 C C . ALA A 1 96 ? 1.669 -4.297 1.341 1.00 90.38 96 ALA A C 1
ATOM 712 O O . ALA A 1 96 ? 1.355 -5.365 0.823 1.00 90.38 96 ALA A O 1
ATOM 713 N N . GLU A 1 97 ? 1.960 -3.222 0.613 1.00 88.44 97 GLU A N 1
ATOM 714 C CA . GLU A 1 97 ? 2.037 -3.224 -0.846 1.00 88.44 97 GLU A CA 1
ATOM 715 C C . GLU A 1 97 ? 3.293 -3.958 -1.341 1.00 88.44 97 GLU A C 1
ATOM 717 O O . GLU A 1 97 ? 3.266 -4.661 -2.353 1.00 88.44 97 GLU A O 1
ATOM 722 N N . LYS A 1 98 ? 4.426 -3.819 -0.642 1.00 86.38 98 LYS A N 1
ATOM 723 C CA . LYS A 1 98 ? 5.701 -4.413 -1.070 1.00 86.38 98 LYS A CA 1
ATOM 724 C C . LYS A 1 98 ? 5.808 -5.911 -0.768 1.00 86.38 98 LYS A C 1
ATOM 726 O O . LYS A 1 98 ? 6.557 -6.602 -1.458 1.00 86.38 98 LYS A O 1
ATOM 731 N N . GLN A 1 99 ? 5.096 -6.425 0.235 1.00 85.06 99 GLN A N 1
ATOM 732 C CA . GLN A 1 99 ? 5.161 -7.849 0.578 1.00 85.06 99 GLN A CA 1
ATOM 733 C C . GLN A 1 99 ? 4.723 -8.765 -0.578 1.00 85.06 99 GLN A C 1
ATOM 735 O O . GLN A 1 99 ? 3.929 -8.409 -1.448 1.00 85.06 99 GLN A O 1
ATOM 740 N N . HIS A 1 100 ? 5.245 -9.993 -0.568 1.00 77.56 100 HIS A N 1
ATOM 741 C CA . HIS A 1 100 ? 4.980 -10.993 -1.607 1.00 77.56 100 HIS A CA 1
ATOM 742 C C . HIS A 1 100 ? 3.937 -12.047 -1.210 1.00 77.56 100 HIS A C 1
ATOM 744 O O . HIS A 1 100 ? 3.592 -12.877 -2.057 1.00 77.56 100 HIS A O 1
ATOM 750 N N . LEU A 1 101 ? 3.469 -12.011 0.043 1.00 79.38 101 LEU A N 1
ATOM 751 C CA . LEU A 1 101 ? 2.631 -13.033 0.679 1.00 79.38 101 LEU A CA 1
ATOM 752 C C . LEU A 1 101 ? 1.160 -12.951 0.263 1.00 79.38 101 LEU A C 1
ATOM 754 O O . LEU A 1 101 ? 0.539 -13.980 0.021 1.00 79.38 101 LEU A O 1
ATOM 758 N N . LEU A 1 102 ? 0.613 -11.738 0.183 1.00 81.56 102 LEU A N 1
ATOM 759 C CA . LEU A 1 102 ? -0.819 -11.496 0.033 1.00 81.56 102 LEU A CA 1
ATOM 760 C C . LEU A 1 102 ? -1.066 -10.466 -1.078 1.00 81.56 102 LEU A C 1
ATOM 762 O O . LEU A 1 102 ? -0.201 -9.631 -1.343 1.00 81.56 102 LEU A O 1
ATOM 766 N N . ASP A 1 103 ? -2.217 -10.555 -1.746 1.00 83.69 103 ASP A N 1
ATOM 767 C CA . ASP A 1 103 ? -2.627 -9.591 -2.777 1.00 83.69 103 ASP A CA 1
ATOM 768 C C . ASP A 1 103 ? -2.783 -8.194 -2.155 1.00 83.69 103 ASP A C 1
ATOM 770 O O . ASP A 1 103 ? -3.351 -8.062 -1.067 1.00 83.69 103 ASP A O 1
ATOM 774 N N . ASP A 1 104 ? -2.282 -7.156 -2.825 1.00 82.00 104 ASP A N 1
ATOM 775 C CA . ASP A 1 104 ? -2.294 -5.767 -2.349 1.00 82.00 104 ASP A CA 1
ATOM 776 C C . ASP A 1 104 ? -3.721 -5.289 -2.048 1.00 82.00 104 ASP A C 1
ATOM 778 O O . ASP A 1 104 ? -3.949 -4.588 -1.058 1.00 82.00 104 ASP A O 1
ATOM 782 N N . ASN A 1 105 ? -4.699 -5.779 -2.812 1.00 86.31 105 ASN A N 1
ATOM 783 C CA . ASN A 1 105 ? -6.108 -5.412 -2.683 1.00 86.31 105 ASN A CA 1
ATOM 784 C C . ASN A 1 105 ? -6.797 -6.000 -1.452 1.00 86.31 105 ASN A C 1
ATOM 786 O O . ASN A 1 105 ? -7.927 -5.625 -1.136 1.00 86.31 105 ASN A O 1
ATOM 790 N N . LEU A 1 106 ? -6.149 -6.946 -0.772 1.00 85.88 106 LEU A N 1
ATOM 791 C CA . LEU A 1 106 ? -6.595 -7.475 0.515 1.00 85.88 106 LEU A CA 1
ATOM 792 C C . LEU A 1 106 ? -5.648 -7.053 1.643 1.00 85.88 106 LEU A C 1
ATOM 794 O O . LEU A 1 106 ? -6.106 -6.743 2.741 1.00 85.88 106 LEU A O 1
ATOM 798 N N . ALA A 1 107 ? -4.346 -6.991 1.363 1.00 88.50 107 ALA A N 1
ATOM 799 C CA . ALA A 1 107 ? -3.316 -6.635 2.324 1.00 88.50 107 ALA A CA 1
ATOM 800 C C . ALA A 1 107 ? -3.467 -5.204 2.836 1.00 88.50 107 ALA A C 1
ATOM 802 O O . ALA A 1 107 ? -3.440 -4.983 4.048 1.00 88.50 107 ALA A O 1
ATOM 803 N N . ILE A 1 108 ? -3.638 -4.234 1.934 1.00 89.94 108 ILE A N 1
ATOM 804 C CA . ILE A 1 108 ? -3.745 -2.826 2.318 1.00 89.94 108 ILE A CA 1
ATOM 805 C C . ILE A 1 108 ? -5.013 -2.608 3.156 1.00 89.94 108 ILE A C 1
ATOM 807 O O . ILE A 1 108 ? -4.881 -2.148 4.290 1.00 89.94 108 ILE A O 1
ATOM 811 N N . PRO A 1 109 ? -6.222 -3.029 2.729 1.00 89.19 109 PRO A N 1
ATOM 812 C CA . PRO A 1 109 ? -7.407 -2.865 3.567 1.00 89.19 109 PRO A CA 1
ATOM 813 C C . PRO A 1 109 ? -7.297 -3.558 4.926 1.00 89.19 109 PRO A C 1
ATOM 815 O O . PRO A 1 109 ? -7.571 -2.935 5.951 1.00 89.19 109 PRO A O 1
ATOM 818 N N . ALA A 1 110 ? -6.838 -4.813 4.964 1.00 87.25 110 ALA A N 1
ATOM 819 C CA . ALA A 1 110 ? -6.698 -5.554 6.216 1.00 87.25 110 ALA A CA 1
ATOM 820 C C . ALA A 1 110 ? -5.734 -4.867 7.195 1.00 87.25 110 ALA A C 1
ATOM 822 O O . ALA A 1 110 ? -6.041 -4.760 8.383 1.00 87.25 110 ALA A O 1
ATOM 823 N N . THR A 1 111 ? -4.595 -4.368 6.704 1.00 88.56 111 THR A N 1
ATOM 824 C CA . THR A 1 111 ? -3.619 -3.661 7.546 1.00 88.56 111 THR A CA 1
ATOM 825 C C . THR A 1 111 ? -4.146 -2.321 8.043 1.00 88.56 111 THR A C 1
ATOM 827 O O . THR A 1 111 ? -3.995 -2.040 9.226 1.00 88.56 111 THR A O 1
ATOM 830 N N . VAL A 1 112 ? -4.831 -1.535 7.206 1.00 88.19 112 VAL A N 1
ATOM 831 C CA . VAL A 1 112 ? -5.464 -0.267 7.616 1.00 88.19 112 VAL A CA 1
ATOM 832 C C . VAL A 1 112 ? -6.440 -0.492 8.774 1.00 88.19 112 VAL A C 1
ATOM 834 O O . VAL A 1 112 ? -6.386 0.218 9.775 1.00 88.19 112 VAL A O 1
ATOM 837 N N . LEU A 1 113 ? -7.301 -1.506 8.671 1.00 88.31 113 LEU A N 1
ATOM 838 C CA . LEU A 1 113 ? -8.298 -1.811 9.699 1.00 88.31 113 LEU A CA 1
ATOM 839 C C . LEU A 1 113 ? -7.658 -2.330 10.988 1.00 88.31 113 LEU A C 1
ATOM 841 O O . LEU A 1 113 ? -7.962 -1.824 12.067 1.00 88.31 113 LEU A O 1
ATOM 845 N N . ALA A 1 114 ? -6.761 -3.314 10.879 1.00 87.31 114 ALA A N 1
ATOM 846 C CA . ALA A 1 114 ? -6.078 -3.890 12.032 1.00 87.31 114 ALA A CA 1
ATOM 847 C C . ALA A 1 114 ? -5.279 -2.827 12.795 1.00 87.31 114 ALA A C 1
ATOM 849 O O . ALA A 1 114 ? -5.351 -2.756 14.020 1.00 87.31 114 ALA A O 1
ATOM 850 N N . LEU A 1 115 ? -4.555 -1.973 12.070 1.00 88.06 115 LEU A N 1
ATOM 851 C CA . LEU A 1 115 ? -3.716 -0.947 12.668 1.00 88.06 115 LEU A CA 1
ATOM 852 C C . LEU A 1 115 ? -4.544 0.178 13.280 1.00 88.06 115 LEU A C 1
ATOM 854 O O . LEU A 1 115 ? -4.226 0.622 14.377 1.00 88.06 115 LEU A O 1
ATOM 858 N N . TYR A 1 116 ? -5.625 0.604 12.622 1.00 85.56 116 TYR A N 1
ATOM 859 C CA . TYR A 1 116 ? -6.502 1.626 13.183 1.00 85.56 116 TYR A CA 1
ATOM 860 C C . TYR A 1 116 ? -7.122 1.178 14.508 1.00 85.56 116 TYR A C 1
ATOM 862 O O . TYR A 1 116 ? -7.063 1.915 15.486 1.00 85.56 116 TYR A O 1
ATOM 870 N N . TYR A 1 117 ? -7.662 -0.044 14.583 1.00 84.50 117 TYR A N 1
ATOM 871 C CA . TYR A 1 117 ? -8.224 -0.546 15.841 1.00 84.50 117 TYR A CA 1
ATOM 872 C C . TYR A 1 117 ? -7.156 -0.805 16.908 1.00 84.50 117 TYR A C 1
ATOM 874 O O . TYR A 1 117 ? -7.401 -0.553 18.089 1.00 84.50 117 TYR A O 1
ATOM 882 N N . ALA A 1 118 ? -5.961 -1.254 16.513 1.00 85.31 118 ALA A N 1
ATOM 883 C CA . ALA A 1 118 ? -4.844 -1.391 17.439 1.00 85.31 118 ALA A CA 1
ATOM 884 C C . ALA A 1 118 ? -4.449 -0.032 18.035 1.00 85.31 118 ALA A C 1
ATOM 886 O O . ALA A 1 118 ? -4.337 0.076 19.248 1.00 85.31 118 ALA A O 1
ATOM 887 N N . LEU A 1 119 ? -4.308 1.011 17.212 1.00 81.88 119 LEU A N 1
ATOM 888 C CA . LEU A 1 119 ? -3.966 2.368 17.655 1.00 81.88 119 LEU A CA 1
ATOM 889 C C . LEU A 1 119 ? -5.077 3.010 18.493 1.00 81.88 119 LEU A C 1
ATOM 891 O O . LEU A 1 119 ? -4.785 3.613 19.522 1.00 81.88 119 LEU A O 1
ATOM 895 N N . ALA A 1 120 ? -6.343 2.809 18.121 1.00 75.25 120 ALA A N 1
ATOM 896 C CA . ALA A 1 120 ? -7.486 3.282 18.901 1.00 75.25 120 ALA A CA 1
ATOM 897 C C . ALA A 1 120 ? -7.520 2.676 20.316 1.00 75.25 120 ALA A C 1
ATOM 899 O O . ALA A 1 120 ? -8.004 3.310 21.248 1.00 75.25 120 ALA A O 1
ATOM 900 N N . SER A 1 121 ? -6.958 1.475 20.498 1.00 63.25 121 SER A N 1
ATOM 901 C CA . SER A 1 121 ? -6.853 0.817 21.808 1.00 63.25 121 SER A CA 1
ATOM 902 C C . SER A 1 121 ? -5.834 1.479 22.747 1.00 63.25 121 SER A C 1
ATOM 904 O O . SER A 1 121 ? -5.847 1.195 23.940 1.00 63.25 121 SER A O 1
ATOM 906 N N . PHE A 1 122 ? -4.960 2.352 22.233 1.00 58.25 122 PHE A N 1
ATOM 907 C CA . PHE A 1 122 ? -3.967 3.099 23.015 1.00 58.25 122 PHE A CA 1
ATOM 908 C C . PHE A 1 122 ? -4.386 4.547 23.310 1.00 58.25 122 PHE A C 1
ATOM 910 O O . PHE A 1 122 ? -3.638 5.263 23.966 1.00 58.25 122 PHE A O 1
ATOM 917 N N . ALA A 1 123 ? -5.567 4.982 22.859 1.00 56.72 123 ALA A N 1
ATOM 918 C CA . ALA A 1 123 ? -6.095 6.328 23.094 1.00 56.72 123 ALA A CA 1
ATOM 919 C C . ALA A 1 123 ? -6.813 6.482 24.458 1.00 56.72 123 ALA A C 1
ATOM 921 O O . ALA A 1 123 ? -7.764 7.257 24.563 1.00 56.72 123 ALA A O 1
ATOM 922 N N . PHE A 1 124 ? -6.382 5.723 25.475 1.00 41.41 124 PHE A N 1
ATOM 923 C CA . PHE A 1 124 ? -6.863 5.834 26.860 1.00 41.41 124 PHE A CA 1
ATOM 924 C C . PHE A 1 124 ? -6.190 6.985 27.610 1.00 41.41 124 PHE A C 1
ATOM 926 O O . PHE A 1 124 ? -4.955 7.138 27.473 1.00 41.41 124 PHE A O 1
#

Radius of gyration: 15.33 Å; chains: 1; bounding box: 34×28×52 Å

pLDDT: mean 82.64, std 9.77, range [41.41, 94.56]